Protein AF-H9FIU0-F1 (afdb_monomer_lite)

Structure (mmCIF, N/CA/C/O backbone):
data_AF-H9FIU0-F1
#
_entry.id   AF-H9FIU0-F1
#
loop_
_atom_site.group_PDB
_atom_site.id
_atom_site.type_symbol
_atom_site.label_atom_id
_atom_site.label_alt_id
_atom_site.label_comp_id
_atom_site.label_asym_id
_atom_site.label_entity_id
_atom_site.label_seq_id
_atom_site.pdbx_PDB_ins_code
_atom_site.Cartn_x
_atom_site.Cartn_y
_atom_site.Cartn_z
_atom_site.occupancy
_atom_site.B_iso_or_equiv
_atom_site.auth_seq_id
_atom_site.auth_comp_id
_atom_site.auth_asym_id
_atom_site.auth_atom_id
_atom_site.pdbx_PDB_model_num
ATOM 1 N N . ILE A 1 1 ? -52.867 -1.335 81.430 1.00 37.59 1 ILE A N 1
ATOM 2 C CA . ILE A 1 1 ? -52.998 -2.301 80.313 1.00 37.59 1 ILE A CA 1
ATOM 3 C C . ILE A 1 1 ? -53.060 -1.445 79.048 1.00 37.59 1 ILE A C 1
ATOM 5 O O . ILE A 1 1 ? -54.097 -0.864 78.788 1.00 37.59 1 ILE A O 1
ATOM 9 N N . ALA A 1 2 ? -51.935 -0.940 78.538 1.00 44.94 2 ALA A N 1
ATOM 10 C CA . ALA A 1 2 ? -50.928 -1.627 77.722 1.00 44.94 2 ALA A CA 1
ATOM 11 C C . ALA A 1 2 ? -51.531 -2.202 76.433 1.00 44.94 2 ALA A C 1
ATOM 13 O O . ALA A 1 2 ? -52.147 -3.257 76.496 1.00 44.94 2 ALA A O 1
ATOM 14 N N . GLN A 1 3 ? -51.333 -1.501 75.309 1.00 41.50 3 GLN A N 1
ATOM 15 C CA . GLN A 1 3 ? -50.846 -2.061 74.039 1.00 41.50 3 GLN A CA 1
ATOM 16 C C . GLN A 1 3 ? -50.737 -0.949 72.984 1.00 41.50 3 GLN A C 1
ATOM 18 O O . GLN A 1 3 ? -51.643 -0.692 72.201 1.00 41.50 3 GLN A O 1
ATOM 23 N N . ALA A 1 4 ? -49.582 -0.283 72.994 1.00 44.84 4 ALA A N 1
ATOM 24 C CA . ALA A 1 4 ? -49.015 0.366 71.823 1.00 44.84 4 ALA A CA 1
ATOM 25 C C . ALA A 1 4 ? -47.997 -0.624 71.243 1.00 44.84 4 ALA A C 1
ATOM 27 O O . ALA A 1 4 ? -46.870 -0.687 71.721 1.00 44.84 4 ALA A O 1
ATOM 28 N N . GLN A 1 5 ? -48.416 -1.468 70.302 1.00 48.38 5 GLN A N 1
ATOM 29 C CA . GLN A 1 5 ? -47.523 -2.342 69.537 1.00 48.38 5 GLN A CA 1
ATOM 30 C C . GLN A 1 5 ? -48.159 -2.633 68.181 1.00 48.38 5 GLN A C 1
ATOM 32 O O . GLN A 1 5 ? -48.834 -3.647 68.041 1.00 48.38 5 GLN A O 1
ATOM 37 N N . GLN A 1 6 ? -47.972 -1.746 67.198 1.00 42.44 6 GLN A N 1
ATOM 38 C CA . GLN A 1 6 ? -48.141 -2.102 65.782 1.00 42.44 6 GLN A CA 1
ATOM 39 C C . GLN A 1 6 ? -47.602 -1.035 64.808 1.00 42.44 6 GLN A C 1
ATOM 41 O O . GLN A 1 6 ? -48.306 -0.635 63.897 1.00 42.44 6 GLN A O 1
ATOM 46 N N . GLU A 1 7 ? -46.352 -0.576 64.949 1.00 41.16 7 GLU A N 1
ATOM 47 C CA . GLU A 1 7 ? -45.727 0.256 63.889 1.00 41.16 7 GLU A CA 1
ATOM 48 C C . GLU A 1 7 ? -44.258 -0.072 63.553 1.00 41.16 7 GLU A C 1
ATOM 50 O O . GLU A 1 7 ? -43.682 0.538 62.659 1.00 41.16 7 GLU A O 1
ATOM 55 N N . GLU A 1 8 ? -43.637 -1.094 64.150 1.00 43.22 8 GLU A N 1
ATOM 56 C CA . GLU A 1 8 ? -42.190 -1.335 63.963 1.00 43.22 8 GLU A CA 1
ATOM 57 C C . GLU A 1 8 ? -41.798 -2.310 62.828 1.00 43.22 8 GLU A C 1
ATOM 59 O O . GLU A 1 8 ? -40.639 -2.699 62.711 1.00 43.22 8 GLU A O 1
ATOM 64 N N . GLY A 1 9 ? -42.728 -2.707 61.951 1.00 44.62 9 GLY A N 1
ATOM 65 C CA . GLY A 1 9 ? -42.476 -3.760 60.948 1.00 44.62 9 GLY A CA 1
ATOM 66 C C . GLY A 1 9 ? -42.013 -3.310 59.551 1.00 44.62 9 GLY A C 1
ATOM 67 O O . GLY A 1 9 ? -41.413 -4.106 58.835 1.00 44.62 9 GLY A O 1
ATOM 68 N N . GLY A 1 10 ? -42.284 -2.068 59.128 1.00 50.56 10 GLY A N 1
ATOM 69 C CA . GLY A 1 10 ? -42.166 -1.667 57.707 1.00 50.56 10 GLY A CA 1
ATOM 70 C C . GLY A 1 10 ? -40.845 -1.005 57.286 1.00 50.56 10 GLY A C 1
ATOM 71 O O . GLY A 1 10 ? -40.505 -0.965 56.104 1.00 50.56 10 GLY A O 1
ATOM 72 N N . LEU A 1 11 ? -40.080 -0.480 58.241 1.00 54.09 11 LEU A N 1
ATOM 73 C CA . LEU A 1 11 ? -38.822 0.235 57.993 1.00 54.09 11 LEU A CA 1
ATOM 74 C C . LEU A 1 11 ? -37.620 -0.672 57.637 1.00 54.09 11 LEU A C 1
ATOM 76 O O . LEU A 1 11 ? -36.879 -0.310 56.718 1.00 54.09 11 LEU A O 1
ATOM 80 N N . PRO A 1 12 ? -37.406 -1.843 58.278 1.00 60.19 12 PRO A N 1
ATOM 81 C CA . PRO A 1 12 ? -36.283 -2.718 57.925 1.00 60.19 12 PRO A CA 1
ATOM 82 C C . PRO A 1 12 ? -36.474 -3.428 56.576 1.00 60.19 12 PRO A C 1
ATOM 84 O O . PRO A 1 12 ? -35.487 -3.742 55.911 1.00 60.19 12 PRO A O 1
ATOM 87 N N . ASP A 1 13 ? -37.719 -3.643 56.146 1.00 68.56 13 ASP A N 1
ATOM 88 C CA . ASP A 1 13 ? -38.045 -4.306 54.878 1.00 68.56 13 ASP A CA 1
ATOM 89 C C . ASP A 1 13 ? -37.796 -3.379 53.677 1.00 68.56 13 ASP A C 1
ATOM 91 O O . ASP A 1 13 ? -37.109 -3.738 52.722 1.00 68.56 13 ASP A O 1
ATOM 95 N N . ARG A 1 14 ? -38.206 -2.107 53.794 1.00 78.88 14 ARG A N 1
ATOM 96 C CA . ARG A 1 14 ? -37.901 -1.074 52.794 1.00 78.88 14 ARG A CA 1
ATOM 97 C C . ARG A 1 14 ? -36.396 -0.820 52.656 1.00 78.88 14 ARG A C 1
ATOM 99 O O . ARG A 1 14 ? -35.906 -0.668 51.543 1.00 78.88 14 ARG A O 1
ATOM 106 N N . GLY A 1 15 ? -35.652 -0.797 53.765 1.00 82.62 15 GLY A N 1
ATOM 107 C CA . GLY A 1 15 ? -34.192 -0.651 53.734 1.00 82.62 15 GLY A CA 1
ATOM 108 C C . GLY A 1 15 ? -33.479 -1.826 53.050 1.00 82.62 15 GLY A C 1
ATOM 109 O O . GLY A 1 15 ? -32.524 -1.615 52.305 1.00 82.62 15 GLY A O 1
ATOM 110 N N . ARG A 1 16 ? -33.968 -3.059 53.250 1.00 87.19 16 ARG A N 1
ATOM 111 C CA . ARG A 1 16 ? -33.458 -4.262 52.566 1.00 87.19 16 ARG A CA 1
ATOM 112 C C . ARG A 1 16 ? -33.757 -4.255 51.068 1.00 87.19 16 ARG A C 1
ATOM 114 O O . ARG A 1 16 ? -32.893 -4.647 50.288 1.00 87.19 16 ARG A O 1
ATOM 121 N N . GLU A 1 17 ? -34.939 -3.796 50.673 1.00 91.06 17 GLU A N 1
ATOM 122 C CA . GLU A 1 17 ? -35.328 -3.662 49.266 1.00 91.06 17 GLU A CA 1
ATOM 123 C C . GLU A 1 17 ? -34.427 -2.653 48.530 1.00 91.06 17 GLU A C 1
ATOM 125 O O . GLU A 1 17 ? -33.926 -2.933 47.441 1.00 91.06 17 GLU A O 1
ATOM 130 N N . GLU A 1 18 ? -34.155 -1.496 49.143 1.00 93.25 18 GLU A N 1
ATOM 131 C CA 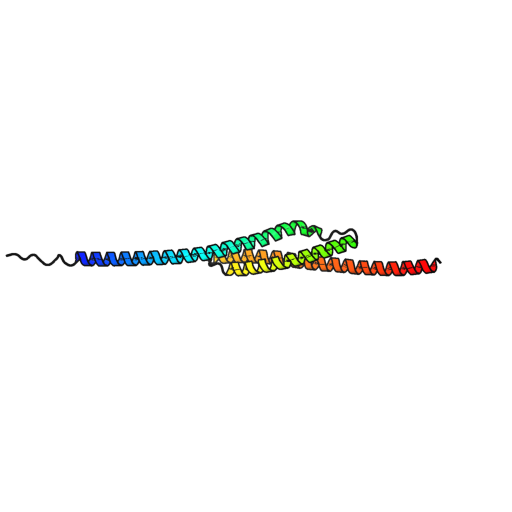. GLU A 1 18 ? -33.261 -0.479 48.573 1.00 93.25 18 GLU A CA 1
ATOM 132 C C . GLU A 1 18 ? -31.799 -0.952 48.507 1.00 93.25 18 GLU A C 1
ATOM 134 O O . GLU A 1 18 ? -31.130 -0.722 47.499 1.00 93.25 18 GLU A O 1
ATOM 139 N N . LEU A 1 19 ? -31.308 -1.684 49.517 1.00 94.31 19 LEU A N 1
ATOM 140 C CA . LEU A 1 19 ? -29.984 -2.320 49.464 1.00 94.31 19 LEU A CA 1
ATOM 141 C C . LEU A 1 19 ? -29.886 -3.338 48.322 1.00 94.31 19 LEU A C 1
ATOM 143 O O . LEU A 1 19 ? -28.938 -3.283 47.544 1.00 94.31 19 LEU A O 1
ATOM 147 N N . ARG A 1 20 ? -30.896 -4.200 48.153 1.00 93.94 20 ARG A N 1
ATOM 148 C CA . ARG A 1 20 ? -30.943 -5.175 47.052 1.00 93.94 20 ARG A CA 1
ATOM 149 C C . ARG A 1 20 ? -30.957 -4.489 45.681 1.00 93.94 20 ARG A C 1
ATOM 151 O O . ARG A 1 20 ? -30.318 -4.964 44.742 1.00 93.94 20 ARG A O 1
ATOM 158 N N . LYS A 1 21 ? -31.660 -3.357 45.548 1.00 95.69 21 LYS A N 1
ATOM 159 C CA . LYS A 1 21 ? -31.621 -2.537 44.325 1.00 95.69 21 LYS A CA 1
ATOM 160 C C . LYS A 1 21 ? -30.227 -1.967 44.080 1.00 95.69 21 LYS A C 1
ATOM 162 O O . LYS A 1 21 ? -29.751 -2.032 42.948 1.00 95.69 21 LYS A O 1
ATOM 167 N N . LEU A 1 22 ? -29.568 -1.430 45.106 1.00 96.25 22 LEU A N 1
ATOM 168 C CA . LEU A 1 22 ? -28.210 -0.892 44.990 1.00 96.25 22 LEU A CA 1
ATOM 169 C C . LEU A 1 22 ? -27.199 -1.974 44.593 1.00 96.25 22 LEU A C 1
ATOM 171 O O . LEU A 1 22 ? -26.426 -1.743 43.669 1.00 96.25 22 LEU A O 1
ATOM 175 N N . GLU A 1 23 ? -27.258 -3.158 45.205 1.00 95.38 23 GLU A N 1
ATOM 176 C CA . GLU A 1 23 ? -26.438 -4.324 44.838 1.00 95.38 23 GLU A CA 1
ATOM 177 C C . GLU A 1 23 ? -26.655 -4.714 43.370 1.00 95.38 23 GLU A C 1
ATOM 179 O O . GLU A 1 23 ? -25.706 -4.775 42.593 1.00 95.38 23 GLU A O 1
ATOM 184 N N . SER A 1 24 ? -27.913 -4.853 42.936 1.00 94.94 24 SER A N 1
ATOM 185 C CA . SER A 1 24 ? -28.224 -5.149 41.531 1.00 94.94 24 SER A CA 1
ATOM 186 C C . SER A 1 24 ? -27.738 -4.058 40.571 1.00 94.94 24 SER A C 1
ATOM 188 O O . SER A 1 24 ? -27.395 -4.352 39.422 1.00 94.94 24 SER A O 1
ATOM 190 N N . THR A 1 25 ? -27.750 -2.796 41.005 1.00 97.00 25 THR A N 1
ATOM 191 C CA . THR A 1 25 ? -27.277 -1.665 40.198 1.00 97.00 25 THR A CA 1
ATOM 192 C C . THR A 1 25 ? -25.754 -1.687 40.093 1.00 97.00 25 THR A C 1
ATOM 194 O O . THR A 1 25 ? -25.221 -1.475 39.004 1.00 97.00 25 THR A O 1
ATOM 197 N N . LEU A 1 26 ? -25.058 -2.003 41.189 1.00 97.12 26 LEU A N 1
ATOM 198 C CA . LEU A 1 26 ? -23.606 -2.156 41.234 1.00 97.12 26 LEU A CA 1
ATOM 199 C C . LEU A 1 26 ? -23.142 -3.319 40.349 1.00 97.12 26 LEU A C 1
ATOM 201 O O . LEU A 1 26 ? -22.290 -3.113 39.487 1.00 97.12 26 LEU A O 1
ATOM 205 N N . ASP A 1 27 ? -23.780 -4.487 40.454 1.00 96.50 27 ASP A N 1
ATOM 206 C CA . ASP A 1 27 ? -23.504 -5.645 39.593 1.00 96.50 27 ASP A CA 1
ATOM 207 C C . ASP A 1 27 ? -23.754 -5.334 38.110 1.00 96.50 27 ASP A C 1
ATOM 209 O O . ASP A 1 27 ? -23.079 -5.844 37.208 1.00 96.50 27 ASP A O 1
ATOM 213 N N . GLY A 1 28 ? -24.788 -4.535 37.823 1.00 97.06 28 GLY A N 1
ATOM 214 C CA . GLY A 1 28 ? -25.102 -4.071 36.475 1.00 97.06 28 GLY A CA 1
ATOM 215 C C . GLY A 1 28 ? -24.028 -3.124 35.937 1.00 97.06 28 GLY A C 1
ATOM 216 O O . GLY A 1 28 ? -23.595 -3.264 34.786 1.00 97.06 28 GLY A O 1
ATOM 217 N N . LEU A 1 29 ? -23.567 -2.200 36.783 1.00 96.88 29 LEU A N 1
ATOM 218 C CA . LEU A 1 29 ? -22.495 -1.264 36.473 1.00 96.88 29 LEU A CA 1
ATOM 219 C C . LEU A 1 29 ? -21.184 -2.005 36.206 1.00 96.88 29 LEU A C 1
ATOM 221 O O . LEU A 1 29 ? -20.568 -1.764 35.169 1.00 96.88 29 LEU A O 1
ATOM 225 N N . GLU A 1 30 ? -20.800 -2.953 37.058 1.00 96.62 30 GLU A N 1
ATOM 226 C CA . GLU A 1 30 ? -19.584 -3.753 36.897 1.00 96.62 30 GLU A CA 1
ATOM 227 C C . GLU A 1 30 ? -19.601 -4.550 35.584 1.00 96.62 30 GLU A C 1
ATOM 229 O O . GLU A 1 30 ? -18.707 -4.403 34.747 1.00 96.62 30 GLU A O 1
ATOM 234 N N . ARG A 1 31 ? -20.701 -5.257 35.292 1.00 96.56 31 ARG A N 1
ATOM 235 C CA . ARG A 1 31 ? -20.874 -5.974 34.015 1.00 96.56 31 ARG A CA 1
ATOM 236 C C . ARG A 1 31 ? -20.863 -5.053 32.794 1.00 96.56 31 ARG A C 1
ATOM 238 O O . ARG A 1 31 ? -20.508 -5.487 31.693 1.00 96.56 31 ARG A O 1
ATOM 245 N N . SER A 1 32 ? -21.338 -3.813 32.925 1.00 96.50 32 SER A N 1
ATOM 246 C CA . SER A 1 32 ? -21.304 -2.823 31.838 1.00 96.50 32 SER A CA 1
ATOM 247 C C . SER A 1 32 ? -19.890 -2.284 31.610 1.00 96.50 32 SER A C 1
ATOM 249 O O . SER A 1 32 ? -19.445 -2.222 30.461 1.00 96.50 32 SER A O 1
ATOM 251 N N . ARG A 1 33 ? -19.160 -2.005 32.697 1.00 96.75 33 ARG A N 1
ATOM 252 C CA . ARG A 1 33 ? -17.760 -1.581 32.690 1.00 96.75 33 ARG A CA 1
ATOM 253 C C . ARG A 1 33 ? -16.882 -2.629 32.021 1.00 96.75 33 ARG A C 1
ATOM 255 O O . ARG A 1 33 ? -16.156 -2.283 31.096 1.00 96.75 33 ARG A O 1
ATOM 262 N N . GLU A 1 34 ? -17.005 -3.898 32.404 1.00 96.81 34 GLU A N 1
ATOM 263 C CA . GLU A 1 34 ? -16.250 -4.990 31.779 1.00 96.81 34 GLU A CA 1
ATOM 264 C C . GLU A 1 34 ? -16.508 -5.091 30.269 1.00 96.81 34 GLU A C 1
ATOM 266 O O . GLU A 1 34 ? -15.585 -5.264 29.473 1.00 96.81 34 GLU A O 1
ATOM 271 N N . ARG A 1 35 ? -17.771 -4.971 29.839 1.00 95.81 35 ARG A N 1
ATOM 272 C CA . ARG A 1 35 ? -18.123 -4.994 28.409 1.00 95.81 35 ARG A CA 1
ATOM 273 C C . ARG A 1 35 ? -17.527 -3.809 27.661 1.00 95.81 35 ARG A C 1
ATOM 275 O O . ARG A 1 35 ? -17.033 -3.980 26.546 1.00 95.81 35 ARG A O 1
ATOM 282 N N . GLN A 1 36 ? -17.574 -2.621 28.256 1.00 95.38 36 GLN A N 1
ATOM 283 C CA . GLN A 1 36 ? -16.969 -1.429 27.678 1.00 95.38 36 GLN A CA 1
ATOM 284 C C . GLN A 1 36 ? -15.448 -1.571 27.579 1.00 95.38 36 GLN A C 1
ATOM 286 O O . GLN A 1 36 ? -14.886 -1.256 26.533 1.00 95.38 36 GLN A O 1
ATOM 291 N N . GLU A 1 37 ? -14.797 -2.094 28.615 1.00 95.94 37 GLU A N 1
ATOM 292 C CA . GLU A 1 37 ? -13.357 -2.342 28.625 1.00 95.94 37 GLU A CA 1
ATOM 293 C C . GLU A 1 37 ? -12.949 -3.322 27.520 1.00 95.94 37 GLU A C 1
ATOM 295 O O . GLU A 1 37 ? -12.079 -3.003 26.711 1.00 95.94 37 GLU A O 1
ATOM 300 N N . ARG A 1 38 ? -13.644 -4.462 27.392 1.00 95.56 38 ARG A N 1
ATOM 301 C CA . ARG A 1 38 ? -13.408 -5.420 26.295 1.00 95.56 38 ARG A CA 1
ATOM 302 C C . ARG A 1 38 ? -13.577 -4.763 24.925 1.00 95.56 38 ARG A C 1
ATOM 304 O O . ARG A 1 38 ? -12.762 -4.991 24.032 1.00 95.56 38 ARG A O 1
ATOM 311 N N . ARG A 1 39 ? -14.607 -3.924 24.750 1.00 93.56 39 ARG A N 1
ATOM 312 C CA . ARG A 1 39 ? -14.832 -3.191 23.493 1.00 93.56 39 ARG A CA 1
ATOM 313 C C . ARG A 1 39 ? -13.662 -2.262 23.180 1.00 93.56 39 ARG A C 1
ATOM 315 O O . ARG A 1 39 ? -13.176 -2.276 22.056 1.00 93.56 39 ARG A O 1
ATOM 322 N N . ILE A 1 40 ? -13.201 -1.492 24.166 1.00 94.56 40 ILE A N 1
ATOM 323 C CA . ILE A 1 40 ? -12.066 -0.574 24.016 1.00 94.56 40 ILE A CA 1
ATOM 324 C C . ILE A 1 40 ? -10.794 -1.345 23.660 1.00 94.56 40 ILE A C 1
ATOM 326 O O . ILE A 1 40 ? -10.106 -0.950 22.725 1.00 94.56 40 ILE A O 1
ATOM 330 N N . GLN A 1 41 ? -10.511 -2.468 24.328 1.00 96.00 41 GLN A N 1
ATOM 331 C CA . GLN A 1 41 ? -9.335 -3.291 24.025 1.00 96.00 41 GLN A CA 1
ATOM 332 C C . GLN A 1 41 ? -9.345 -3.816 22.582 1.00 96.00 41 GLN A C 1
ATOM 334 O O . GLN A 1 41 ? -8.315 -3.799 21.911 1.00 96.00 41 GLN A O 1
ATOM 339 N N . VAL A 1 42 ? -10.501 -4.257 22.074 1.00 94.31 42 VAL A N 1
ATOM 340 C CA . VAL A 1 42 ? -10.627 -4.700 20.675 1.00 94.31 42 VAL A CA 1
ATOM 341 C C . VAL A 1 42 ? -10.399 -3.540 19.708 1.00 94.31 42 VAL A C 1
ATOM 343 O O . VAL A 1 42 ? -9.668 -3.700 18.730 1.00 94.31 42 VAL A O 1
ATOM 346 N N . THR A 1 43 ? -10.990 -2.373 19.976 1.00 93.50 43 THR A N 1
ATOM 347 C CA . THR A 1 43 ? -10.778 -1.173 19.155 1.00 93.50 43 THR A CA 1
ATOM 348 C C . THR A 1 43 ? -9.310 -0.766 19.134 1.00 93.50 43 THR A C 1
ATOM 350 O O . THR A 1 43 ? -8.779 -0.504 18.060 1.00 93.50 43 THR A O 1
ATOM 353 N N . LEU A 1 44 ? -8.652 -0.762 20.297 1.00 94.62 44 LEU A N 1
ATOM 354 C CA . LEU A 1 44 ? -7.252 -0.375 20.439 1.00 94.62 44 LEU A CA 1
ATOM 355 C C . LEU A 1 44 ? -6.336 -1.288 19.620 1.00 94.62 44 LEU A 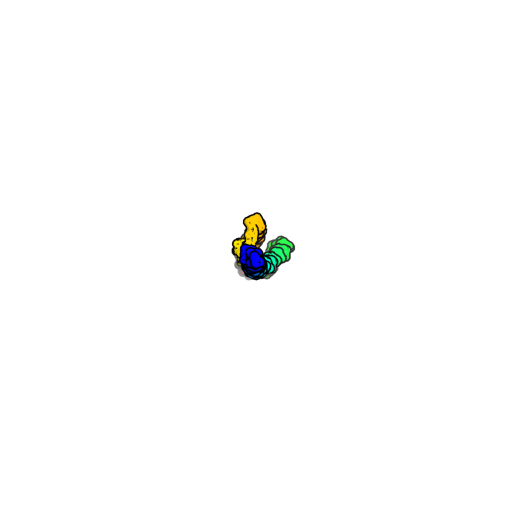C 1
ATOM 357 O O . LEU A 1 44 ? -5.561 -0.792 18.816 1.00 94.62 44 LEU A O 1
ATOM 361 N N . ARG A 1 45 ? -6.503 -2.613 19.718 1.00 94.94 45 ARG A N 1
ATOM 362 C CA . ARG A 1 45 ? -5.697 -3.568 18.934 1.00 94.94 45 ARG A CA 1
ATOM 363 C C . ARG A 1 45 ? -5.868 -3.391 17.426 1.00 94.94 45 ARG A C 1
ATOM 365 O O . ARG A 1 45 ? -4.906 -3.515 16.672 1.00 94.94 45 ARG A O 1
ATOM 372 N N . LYS A 1 46 ? -7.098 -3.129 16.968 1.00 94.81 46 LYS A N 1
ATOM 373 C CA . LYS A 1 46 ? -7.353 -2.844 15.548 1.00 94.81 46 LYS A CA 1
ATOM 374 C C . LYS A 1 46 ? -6.701 -1.529 15.116 1.00 94.81 46 LYS A C 1
ATOM 376 O O . LYS A 1 46 ? -6.153 -1.464 14.023 1.00 94.81 46 LYS A O 1
ATOM 381 N N . TRP A 1 47 ? -6.747 -0.512 15.974 1.00 95.00 47 TRP A N 1
ATOM 382 C CA . TRP A 1 47 ? -6.120 0.783 15.728 1.00 95.00 47 TRP A CA 1
ATOM 383 C C . TRP A 1 47 ? -4.591 0.690 15.668 1.00 95.00 47 TRP A C 1
ATOM 385 O O . TRP A 1 47 ? -3.992 1.208 14.736 1.00 95.00 47 TRP A O 1
ATOM 395 N N . GLU A 1 48 ? -3.962 -0.017 16.607 1.00 94.50 48 GLU A N 1
ATOM 396 C CA . GLU A 1 48 ? -2.511 -0.249 16.618 1.00 94.50 48 GLU A CA 1
ATOM 397 C C . GLU A 1 48 ? -2.047 -0.936 15.331 1.00 94.50 48 GLU A C 1
ATOM 399 O O . GLU A 1 48 ? -1.107 -0.472 14.690 1.00 94.50 48 GLU A O 1
ATOM 404 N N . ARG A 1 49 ? -2.756 -1.992 14.903 1.00 94.12 49 ARG A N 1
ATOM 405 C CA . ARG A 1 49 ? -2.475 -2.663 13.625 1.00 94.12 49 ARG A CA 1
ATOM 406 C C . ARG A 1 49 ? -2.585 -1.697 12.447 1.00 94.12 49 ARG A C 1
ATOM 408 O O . ARG A 1 49 ? -1.680 -1.657 11.617 1.00 94.12 49 ARG A O 1
ATOM 415 N N . PHE A 1 50 ? -3.670 -0.928 12.389 1.00 95.31 50 PHE A N 1
ATOM 416 C CA . PHE A 1 50 ? -3.884 0.047 11.326 1.00 95.31 50 PHE A CA 1
ATOM 417 C C . PHE A 1 50 ? -2.758 1.087 11.278 1.00 95.31 50 PHE A C 1
ATOM 419 O O . PHE A 1 50 ? -2.235 1.368 10.204 1.00 95.31 50 PHE A O 1
ATOM 426 N N . GLU A 1 51 ? -2.340 1.628 12.425 1.00 94.50 51 GLU A N 1
ATOM 427 C CA . GLU A 1 51 ? -1.248 2.604 12.488 1.00 94.50 51 GLU A CA 1
ATOM 428 C C . GLU A 1 51 ? 0.089 2.006 12.036 1.00 94.50 51 GLU A C 1
ATOM 430 O O . GLU A 1 51 ? 0.776 2.629 11.229 1.00 94.50 51 GLU A O 1
ATOM 435 N N . THR A 1 52 ? 0.431 0.784 12.461 1.00 95.50 52 THR A N 1
ATOM 436 C CA . THR A 1 52 ? 1.655 0.095 12.006 1.00 95.50 52 THR A CA 1
ATOM 437 C C . THR A 1 52 ? 1.650 -0.149 10.492 1.00 95.50 52 THR A C 1
ATOM 439 O O . THR A 1 52 ? 2.650 0.092 9.804 1.00 95.50 52 THR A O 1
ATOM 442 N N . ASN A 1 53 ? 0.517 -0.596 9.946 1.00 94.38 53 ASN A N 1
ATOM 443 C CA . ASN A 1 53 ? 0.366 -0.804 8.507 1.00 94.38 53 ASN A CA 1
ATOM 444 C C . ASN A 1 53 ? 0.452 0.534 7.752 1.00 94.38 53 ASN A C 1
ATOM 446 O O . ASN A 1 53 ? 1.154 0.638 6.744 1.00 94.38 53 ASN A O 1
ATOM 450 N N . LYS A 1 54 ? -0.205 1.585 8.264 1.00 95.94 54 LYS A N 1
ATOM 451 C CA . LYS A 1 54 ? -0.188 2.928 7.669 1.00 95.94 54 LYS A CA 1
ATOM 452 C C . LYS A 1 54 ? 1.225 3.486 7.640 1.00 95.94 54 LYS A C 1
ATOM 454 O O . LYS A 1 54 ? 1.652 3.992 6.606 1.00 95.94 54 LYS A O 1
ATOM 459 N N . GLU A 1 55 ? 1.949 3.390 8.750 1.00 95.38 55 GLU A N 1
ATOM 460 C CA . GLU A 1 55 ? 3.339 3.832 8.845 1.00 95.38 55 GLU A CA 1
ATOM 461 C C . GLU A 1 55 ? 4.209 3.140 7.795 1.00 95.38 55 GLU A C 1
ATOM 463 O O . GLU A 1 55 ? 4.985 3.801 7.109 1.00 95.38 55 GLU A O 1
ATOM 468 N N . THR A 1 56 ? 4.039 1.830 7.611 1.00 94.94 56 THR A N 1
ATOM 469 C CA . THR A 1 56 ? 4.791 1.061 6.613 1.00 94.94 56 THR A CA 1
ATOM 470 C C . THR A 1 56 ? 4.577 1.596 5.197 1.00 94.94 56 THR A C 1
ATOM 472 O O . THR A 1 56 ? 5.556 1.861 4.495 1.00 94.94 56 THR A O 1
ATOM 475 N N . VAL A 1 57 ? 3.321 1.817 4.798 1.00 95.44 57 VAL A N 1
ATOM 476 C CA . VAL A 1 57 ? 2.982 2.328 3.460 1.00 95.44 57 VAL A CA 1
ATOM 477 C C . VAL A 1 57 ? 3.455 3.773 3.277 1.00 95.44 57 VAL A C 1
ATOM 479 O O . VAL A 1 57 ? 4.104 4.092 2.282 1.00 95.44 57 VAL A O 1
ATOM 482 N N . VAL A 1 58 ? 3.188 4.653 4.245 1.00 94.62 58 VAL A N 1
ATOM 483 C CA . VAL A 1 58 ? 3.562 6.076 4.165 1.00 94.62 58 VAL A CA 1
ATOM 484 C C . VAL A 1 58 ? 5.080 6.250 4.141 1.00 94.62 58 VAL A C 1
ATOM 486 O O . VAL A 1 58 ? 5.601 7.027 3.339 1.00 94.62 58 VAL A O 1
ATOM 489 N N . ARG A 1 59 ? 5.812 5.499 4.970 1.00 93.38 59 ARG A N 1
ATOM 490 C CA . ARG A 1 59 ? 7.279 5.502 4.963 1.00 93.38 59 ARG A CA 1
ATOM 491 C C . ARG A 1 59 ? 7.823 5.073 3.603 1.00 93.38 59 ARG A C 1
ATOM 493 O O . ARG A 1 59 ? 8.756 5.701 3.109 1.00 93.38 59 ARG A O 1
ATOM 500 N N . TYR A 1 60 ? 7.241 4.039 2.996 1.00 92.44 60 TYR A N 1
ATOM 501 C CA . TYR A 1 60 ? 7.636 3.590 1.663 1.00 92.44 60 TYR A CA 1
ATOM 502 C C . TYR A 1 60 ? 7.384 4.663 0.596 1.00 92.44 60 TYR A C 1
ATOM 504 O O . TYR A 1 60 ? 8.287 4.963 -0.185 1.00 92.44 60 TYR A O 1
ATOM 512 N N . LEU A 1 61 ? 6.203 5.290 0.594 1.00 90.75 61 LEU A N 1
ATOM 513 C CA . LEU 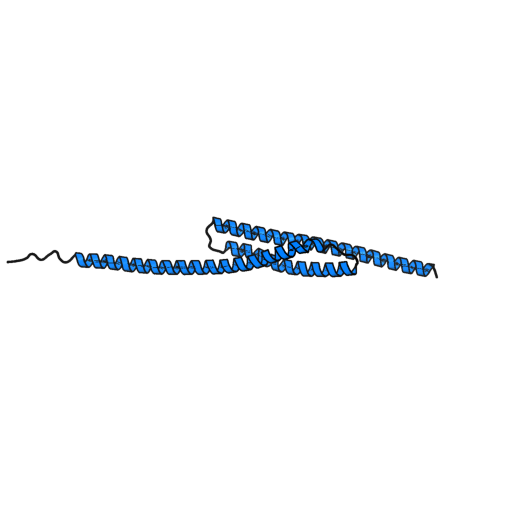A 1 61 ? 5.872 6.382 -0.328 1.00 90.75 61 LEU A CA 1
ATOM 514 C C . LEU A 1 61 ? 6.861 7.548 -0.213 1.00 90.75 61 LEU A C 1
ATOM 516 O O . LEU A 1 61 ? 7.329 8.059 -1.227 1.00 90.75 61 LEU A O 1
ATOM 520 N N . PHE A 1 62 ? 7.237 7.935 1.008 1.00 87.56 62 PHE A N 1
ATOM 521 C CA . PHE A 1 62 ? 8.182 9.030 1.235 1.00 87.56 62 PHE A CA 1
ATOM 522 C C . PHE A 1 62 ? 9.609 8.690 0.772 1.00 87.56 62 PHE A C 1
ATOM 524 O O . PHE A 1 62 ? 10.272 9.492 0.112 1.00 87.56 62 PHE A O 1
ATOM 531 N N . GLN A 1 63 ? 10.081 7.476 1.073 1.00 86.19 63 GLN A N 1
ATOM 532 C CA . GLN A 1 63 ? 11.392 6.994 0.621 1.00 86.19 63 GLN A CA 1
ATOM 533 C C . GLN A 1 63 ? 11.459 6.881 -0.905 1.00 86.19 63 GLN A C 1
ATOM 535 O O . GLN A 1 63 ? 12.477 7.208 -1.515 1.00 86.19 63 GLN A O 1
ATOM 540 N N . THR A 1 64 ? 10.358 6.467 -1.524 1.00 81.94 64 THR A N 1
ATOM 541 C CA . THR A 1 64 ? 10.282 6.281 -2.970 1.00 81.94 64 THR A CA 1
ATOM 542 C C . THR A 1 64 ? 10.144 7.596 -3.719 1.00 81.94 64 THR A C 1
ATOM 544 O O . THR A 1 64 ? 10.844 7.800 -4.707 1.00 81.94 64 THR A O 1
ATOM 547 N N . GLY A 1 65 ? 9.273 8.501 -3.261 1.00 71.31 65 GLY A N 1
ATOM 548 C CA . GLY A 1 65 ? 9.009 9.767 -3.947 1.00 71.31 65 GLY A CA 1
ATOM 549 C C . GLY A 1 65 ? 10.268 10.616 -4.139 1.00 71.31 65 GLY A C 1
ATOM 550 O O . GLY A 1 65 ? 10.389 11.312 -5.136 1.00 71.31 65 GLY A O 1
ATOM 551 N N . SER A 1 66 ? 11.247 10.490 -3.239 1.00 64.12 66 SER A N 1
ATOM 552 C CA . SER A 1 66 ? 12.559 11.146 -3.363 1.00 64.12 66 SER A CA 1
ATOM 553 C C . SER A 1 66 ? 13.541 10.450 -4.318 1.00 64.12 66 SER A C 1
ATOM 555 O O . SER A 1 66 ? 14.541 11.041 -4.719 1.00 64.12 66 SER A O 1
ATOM 557 N N . SER A 1 67 ? 13.297 9.189 -4.678 1.00 59.47 67 SER A N 1
ATOM 558 C CA . SER A 1 67 ? 14.184 8.389 -5.533 1.00 59.47 67 SER A CA 1
ATOM 559 C C . SER A 1 67 ? 13.664 8.228 -6.962 1.00 59.47 67 SER A C 1
ATOM 561 O O . SER A 1 67 ? 14.468 7.994 -7.857 1.00 59.47 67 SER A O 1
ATOM 563 N N . HIS A 1 68 ? 12.357 8.396 -7.183 1.00 55.62 68 HIS A N 1
ATOM 564 C CA . HIS A 1 68 ? 11.698 8.081 -8.450 1.00 55.62 68 HIS A CA 1
ATOM 565 C C . HIS A 1 68 ? 12.057 9.012 -9.620 1.00 55.62 68 HIS A C 1
ATOM 567 O O . HIS A 1 68 ? 12.082 8.564 -10.758 1.00 55.62 68 HIS A O 1
ATOM 573 N N . GLU A 1 69 ? 12.485 10.253 -9.364 1.00 57.03 69 GLU A N 1
ATOM 574 C CA . GLU A 1 69 ? 12.981 11.149 -10.427 1.00 57.03 69 GLU A CA 1
ATOM 575 C C . GLU A 1 69 ? 14.269 10.648 -11.118 1.00 57.03 69 GLU A C 1
ATOM 577 O O . GLU A 1 69 ? 14.655 11.180 -12.158 1.00 57.03 69 GLU A O 1
ATOM 582 N N . ARG A 1 70 ? 14.954 9.632 -10.570 1.00 61.16 70 ARG A N 1
ATOM 583 C CA . ARG A 1 70 ? 16.251 9.155 -11.082 1.00 61.16 70 ARG A CA 1
ATOM 584 C C . ARG A 1 70 ? 16.172 8.035 -12.126 1.00 61.16 70 ARG A C 1
ATOM 586 O O . ARG A 1 70 ? 17.153 7.837 -12.835 1.00 61.16 70 ARG A O 1
ATOM 593 N N . PHE A 1 71 ? 15.042 7.341 -12.275 1.00 62.06 71 PHE A N 1
ATOM 594 C CA . PHE A 1 71 ? 14.984 6.092 -13.061 1.00 62.06 71 PHE A CA 1
ATOM 595 C C . PHE A 1 71 ? 15.086 6.267 -14.588 1.00 62.06 71 PHE A C 1
ATOM 597 O O . PHE A 1 71 ? 15.269 5.290 -15.310 1.00 62.06 71 PHE A O 1
ATOM 604 N N . LEU A 1 72 ? 15.019 7.500 -15.101 1.00 64.81 72 LEU A N 1
ATOM 605 C CA . LEU A 1 72 ? 15.133 7.787 -16.538 1.00 64.81 72 LEU A CA 1
ATOM 606 C C . LEU A 1 72 ? 16.515 8.314 -16.966 1.00 64.81 72 LEU A C 1
ATOM 608 O O . LEU A 1 72 ? 16.664 8.786 -18.094 1.00 64.81 72 LEU A O 1
ATOM 612 N N . SER A 1 73 ? 17.541 8.235 -16.111 1.00 72.06 73 SER A N 1
ATOM 613 C CA . SER A 1 73 ? 18.907 8.623 -16.487 1.00 72.06 73 SER A CA 1
ATOM 614 C C . SER A 1 73 ? 19.776 7.407 -16.818 1.00 72.06 73 SER A C 1
ATOM 616 O O . SER A 1 73 ? 20.161 6.660 -15.925 1.00 72.06 73 SER A O 1
ATOM 618 N N . PHE A 1 74 ? 20.134 7.226 -18.091 1.00 79.06 74 PHE A N 1
ATOM 619 C CA . PHE A 1 74 ? 21.084 6.200 -18.536 1.00 79.06 74 PHE A CA 1
ATOM 620 C C . PHE A 1 74 ? 22.021 6.750 -19.619 1.00 79.06 74 PHE A C 1
ATOM 622 O O . PHE A 1 74 ? 21.615 7.546 -20.465 1.00 79.06 74 PHE A O 1
ATOM 629 N N . SER A 1 75 ? 23.279 6.300 -19.601 1.00 79.75 75 SER A N 1
ATOM 630 C CA . SER A 1 75 ? 24.337 6.782 -20.514 1.00 79.75 75 SER A CA 1
ATOM 631 C C . SER A 1 75 ? 24.832 5.714 -21.497 1.00 79.75 75 SER A C 1
ATOM 633 O O . SER A 1 75 ? 25.686 5.990 -22.337 1.00 79.75 75 SER A O 1
ATOM 635 N N . SER A 1 76 ? 24.332 4.480 -21.385 1.00 82.06 76 SER A N 1
ATOM 636 C CA . SER A 1 76 ? 24.697 3.344 -22.239 1.00 82.06 76 SER A CA 1
ATOM 637 C C . SER A 1 76 ? 23.592 2.282 -22.249 1.00 82.06 76 SER A C 1
ATOM 639 O O . SER A 1 76 ? 22.711 2.294 -21.390 1.00 82.06 76 SER A O 1
ATOM 641 N N . LEU A 1 77 ? 23.652 1.332 -23.190 1.00 84.56 77 LEU A N 1
ATOM 642 C CA . LEU A 1 77 ? 22.730 0.185 -23.246 1.00 84.56 77 LEU A CA 1
ATOM 643 C C . LEU A 1 77 ? 22.826 -0.710 -21.999 1.00 84.56 77 LEU A C 1
ATOM 645 O O . LEU A 1 77 ? 21.820 -1.235 -21.519 1.00 84.56 77 LEU A O 1
ATOM 649 N N . GLU A 1 78 ? 24.039 -0.881 -21.477 1.00 86.81 78 GLU A N 1
ATOM 650 C CA . GLU A 1 78 ? 24.287 -1.636 -20.249 1.00 86.81 78 GLU A CA 1
ATOM 651 C C . GLU A 1 78 ? 23.658 -0.928 -19.043 1.00 86.81 78 GLU A C 1
ATOM 653 O O . GLU A 1 78 ? 22.933 -1.552 -18.270 1.00 86.81 78 GLU A O 1
ATOM 658 N N . SER A 1 79 ? 23.846 0.394 -18.943 1.00 87.75 79 SER A N 1
ATOM 659 C CA . SER A 1 79 ? 23.208 1.226 -17.921 1.00 87.75 79 SER A CA 1
ATOM 660 C C . SER A 1 79 ? 21.683 1.185 -18.038 1.00 87.75 79 SER A C 1
ATOM 662 O O . SER A 1 79 ? 21.028 0.968 -17.028 1.00 87.75 79 SER A O 1
ATOM 664 N N . LEU A 1 80 ? 21.118 1.287 -19.247 1.00 89.19 80 LEU A N 1
ATOM 665 C CA . LEU A 1 80 ? 19.676 1.150 -19.483 1.00 89.19 80 LEU A CA 1
ATOM 666 C C . LEU A 1 80 ? 19.153 -0.225 -19.051 1.00 89.19 80 LEU A C 1
ATOM 668 O O . LEU A 1 80 ? 18.088 -0.318 -18.451 1.00 89.19 80 LEU A O 1
ATOM 672 N N . SER A 1 81 ? 19.883 -1.297 -19.364 1.00 89.38 81 SER A N 1
ATOM 673 C CA . SER A 1 81 ? 19.474 -2.658 -19.007 1.00 89.38 81 SER A CA 1
ATOM 674 C C . SER A 1 81 ? 19.512 -2.891 -17.498 1.00 89.38 81 SER A C 1
ATOM 676 O O . SER A 1 81 ? 18.594 -3.511 -16.968 1.00 89.38 81 SER A O 1
ATOM 678 N N . SER A 1 82 ? 20.539 -2.380 -16.813 1.00 89.81 82 SER A N 1
ATOM 679 C CA . SER A 1 82 ? 20.636 -2.428 -15.350 1.00 89.81 82 SER A CA 1
ATOM 680 C C . SER A 1 82 ? 19.520 -1.621 -14.688 1.00 89.81 82 SER A C 1
ATOM 682 O O . SER A 1 82 ? 18.852 -2.119 -13.783 1.00 89.81 82 SER A O 1
ATOM 684 N N . GLU A 1 83 ? 19.272 -0.403 -15.173 1.00 88.62 83 GLU A N 1
ATOM 685 C CA . GLU A 1 83 ? 18.224 0.466 -14.641 1.00 88.62 83 GLU A CA 1
ATOM 686 C C . GLU A 1 83 ? 16.836 -0.149 -14.869 1.00 88.62 83 GLU A C 1
ATOM 688 O O . GLU A 1 83 ? 16.009 -0.156 -13.966 1.00 88.62 83 GLU A O 1
ATOM 693 N N . LEU A 1 84 ? 16.588 -0.753 -16.039 1.00 90.81 84 LEU A N 1
ATOM 694 C CA . LEU A 1 84 ? 15.326 -1.435 -16.345 1.00 90.81 84 LEU A CA 1
ATOM 695 C C . LEU A 1 84 ? 15.056 -2.591 -15.376 1.00 90.81 84 LEU A C 1
ATOM 697 O O . LEU A 1 84 ? 13.930 -2.749 -14.905 1.00 90.81 84 LEU A O 1
ATOM 701 N N . GLU A 1 85 ? 16.072 -3.402 -15.079 1.00 91.50 85 GLU A N 1
ATOM 702 C CA . GLU A 1 85 ? 15.930 -4.515 -14.138 1.00 91.50 85 GLU A CA 1
ATOM 703 C C . GLU A 1 85 ? 15.652 -4.007 -12.716 1.00 91.50 85 GLU A C 1
ATOM 705 O O . GLU A 1 85 ? 14.762 -4.518 -12.034 1.00 91.50 85 GLU A O 1
ATOM 710 N N . GLN A 1 86 ? 16.339 -2.940 -12.296 1.00 89.12 86 GLN A N 1
ATOM 711 C CA . GLN A 1 86 ? 16.084 -2.289 -11.010 1.00 89.12 86 GLN A CA 1
ATOM 712 C C . GLN A 1 86 ? 14.665 -1.715 -10.928 1.00 89.12 86 GLN A C 1
ATOM 714 O O . GLN A 1 86 ? 13.983 -1.934 -9.926 1.00 89.12 86 GLN A O 1
ATOM 719 N N . THR A 1 87 ? 14.178 -1.045 -11.976 1.00 89.31 87 THR A N 1
ATOM 720 C CA . THR A 1 87 ? 12.810 -0.503 -12.026 1.00 89.31 87 THR A CA 1
ATOM 721 C C . THR A 1 87 ? 11.764 -1.621 -11.986 1.00 89.31 87 THR A C 1
ATOM 723 O O . THR A 1 87 ? 10.744 -1.481 -11.310 1.00 89.31 87 THR A O 1
ATOM 726 N N . LYS A 1 88 ? 12.020 -2.776 -12.617 1.00 91.81 88 LYS A N 1
ATOM 727 C CA . LYS A 1 88 ? 11.147 -3.962 -12.525 1.00 91.81 88 LYS A CA 1
ATOM 728 C C . LYS A 1 88 ? 11.107 -4.554 -11.122 1.00 91.81 88 LYS A C 1
ATOM 730 O O . LYS A 1 88 ? 10.027 -4.852 -10.607 1.00 91.81 88 LYS A O 1
ATOM 735 N N . GLU A 1 89 ? 12.263 -4.711 -10.480 1.00 91.81 89 GLU A N 1
ATOM 736 C CA . GLU A 1 89 ? 12.309 -5.169 -9.091 1.00 91.81 89 GLU A CA 1
ATOM 737 C C . GLU A 1 89 ? 11.588 -4.176 -8.171 1.00 91.81 89 GLU A C 1
ATOM 739 O O . GLU A 1 89 ? 10.840 -4.568 -7.269 1.00 91.81 89 GLU A O 1
ATOM 744 N N . PHE A 1 90 ? 11.771 -2.883 -8.430 1.00 89.56 90 PHE A N 1
ATOM 745 C CA . PHE A 1 90 ? 11.121 -1.822 -7.690 1.00 89.56 90 PHE A CA 1
ATOM 746 C C . PHE A 1 90 ? 9.592 -1.862 -7.845 1.00 89.56 90 PHE A C 1
ATOM 748 O O . PHE A 1 90 ? 8.894 -1.890 -6.831 1.00 89.56 90 PHE A O 1
ATOM 755 N N . SER A 1 91 ? 9.084 -2.007 -9.072 1.00 91.50 91 SER A N 1
ATOM 756 C CA . SER A 1 91 ? 7.659 -2.205 -9.376 1.00 91.50 91 SER A CA 1
ATOM 757 C C . SER A 1 91 ? 7.065 -3.402 -8.622 1.00 91.50 91 SER A C 1
ATOM 759 O O . SER A 1 91 ? 6.047 -3.266 -7.943 1.00 91.50 91 SER A O 1
ATOM 761 N N . LYS A 1 92 ? 7.760 -4.546 -8.595 1.00 93.62 92 LYS A N 1
ATOM 762 C CA . LYS A 1 92 ? 7.326 -5.726 -7.824 1.00 93.62 92 LYS A CA 1
ATOM 763 C C . LYS A 1 92 ? 7.251 -5.462 -6.315 1.00 93.62 92 LYS A C 1
ATOM 765 O O . LYS A 1 92 ? 6.393 -5.999 -5.608 1.00 93.62 92 LYS A O 1
ATOM 770 N N . ARG A 1 93 ? 8.161 -4.651 -5.769 1.00 91.69 93 ARG A N 1
ATOM 771 C CA . ARG A 1 93 ? 8.088 -4.230 -4.359 1.00 91.69 93 ARG A CA 1
ATOM 772 C C . ARG A 1 93 ? 6.899 -3.295 -4.133 1.00 91.69 93 ARG A C 1
ATOM 774 O O . ARG A 1 93 ? 6.233 -3.435 -3.110 1.00 91.69 93 ARG A O 1
ATOM 781 N N . THR A 1 94 ? 6.614 -2.393 -5.073 1.00 93.00 94 THR A N 1
ATOM 782 C CA . THR A 1 94 ? 5.463 -1.481 -5.005 1.00 93.00 94 THR A CA 1
ATOM 783 C C . THR A 1 94 ? 4.134 -2.236 -5.019 1.00 93.00 94 THR A C 1
ATOM 785 O O . THR A 1 94 ? 3.277 -1.916 -4.201 1.00 93.00 94 THR A O 1
ATOM 788 N N . GLU A 1 95 ? 3.999 -3.305 -5.808 1.00 94.56 95 GLU A N 1
ATOM 789 C CA . GLU A 1 95 ? 2.797 -4.161 -5.831 1.00 94.56 95 GLU A CA 1
ATOM 790 C C . GLU A 1 95 ? 2.442 -4.698 -4.427 1.00 94.56 95 GLU A C 1
ATOM 792 O O . GLU A 1 95 ? 1.298 -4.643 -3.971 1.00 94.56 95 GLU A O 1
ATOM 797 N N . ASN A 1 96 ? 3.446 -5.144 -3.663 1.00 94.12 96 ASN A N 1
ATOM 798 C CA . ASN A 1 96 ? 3.234 -5.606 -2.286 1.00 94.12 96 ASN A CA 1
ATOM 799 C C . ASN A 1 96 ? 2.743 -4.481 -1.357 1.00 94.12 96 ASN A C 1
ATOM 801 O O . ASN A 1 96 ? 1.954 -4.721 -0.439 1.00 94.12 96 ASN A O 1
ATOM 805 N N . ILE A 1 97 ? 3.207 -3.250 -1.581 1.00 95.25 97 ILE A N 1
ATOM 806 C CA . ILE A 1 97 ? 2.768 -2.068 -0.832 1.00 95.25 97 ILE A CA 1
ATOM 807 C C . ILE A 1 97 ? 1.354 -1.655 -1.248 1.00 95.25 97 ILE A C 1
ATOM 809 O O . ILE A 1 97 ? 0.570 -1.257 -0.387 1.00 95.25 97 ILE A O 1
ATOM 813 N N . ALA A 1 98 ? 0.983 -1.813 -2.517 1.00 94.75 98 ALA A N 1
ATOM 814 C CA . ALA A 1 98 ? -0.370 -1.566 -3.003 1.00 94.75 98 ALA A CA 1
ATOM 815 C C . ALA A 1 98 ? -1.393 -2.493 -2.345 1.00 94.75 98 ALA A C 1
ATOM 817 O O . ALA A 1 98 ? -2.434 -2.030 -1.872 1.00 94.75 98 ALA A O 1
ATOM 818 N N . VAL A 1 99 ? -1.056 -3.777 -2.189 1.00 95.88 99 VAL A N 1
ATOM 819 C CA . VAL A 1 99 ? -1.878 -4.728 -1.423 1.00 95.88 99 VAL A CA 1
ATOM 820 C C . VAL A 1 99 ? -2.043 -4.271 0.031 1.00 95.88 99 VAL A C 1
ATOM 822 O O . VAL A 1 99 ? -3.150 -4.317 0.575 1.00 95.88 99 VAL A O 1
ATOM 825 N N . GLN A 1 100 ? -0.976 -3.784 0.676 1.00 95.06 100 GLN A N 1
ATOM 826 C CA . GLN A 1 100 ? -1.075 -3.229 2.032 1.00 95.06 100 GLN A CA 1
ATOM 827 C C . GLN A 1 100 ? -1.958 -1.977 2.077 1.00 95.06 100 GLN A C 1
ATOM 829 O O . GLN A 1 100 ? -2.802 -1.864 2.964 1.00 95.06 100 GLN A O 1
ATOM 834 N N . ALA A 1 101 ? -1.828 -1.072 1.107 1.00 96.06 101 ALA A N 1
ATOM 835 C CA . ALA A 1 101 ? -2.646 0.133 1.015 1.00 96.06 101 ALA A CA 1
ATOM 836 C C . ALA A 1 101 ? -4.134 -0.187 0.788 1.00 96.06 101 ALA A C 1
ATOM 838 O O . ALA A 1 101 ? -5.010 0.463 1.358 1.00 96.06 101 ALA A O 1
ATOM 839 N N . GLU A 1 102 ? -4.447 -1.230 0.021 1.00 95.56 102 GLU A N 1
ATOM 840 C CA . GLU A 1 102 ? -5.818 -1.714 -0.119 1.00 95.56 102 GLU A CA 1
ATOM 841 C C . GLU A 1 102 ? -6.362 -2.313 1.184 1.00 95.56 102 GLU A C 1
ATOM 843 O O . GLU A 1 102 ? -7.519 -2.074 1.550 1.00 95.56 102 GLU A O 1
ATOM 848 N N . ASN A 1 103 ? -5.529 -3.044 1.925 1.00 95.44 103 ASN A N 1
ATOM 849 C CA . ASN A 1 103 ? -5.907 -3.554 3.238 1.00 95.44 103 ASN A CA 1
ATOM 850 C C . ASN A 1 103 ? -6.144 -2.425 4.250 1.00 95.44 103 ASN A C 1
ATOM 852 O O . ASN A 1 103 ? -7.073 -2.546 5.044 1.00 95.44 103 ASN A O 1
ATOM 856 N N . LEU A 1 104 ? -5.426 -1.297 4.172 1.00 96.19 104 LEU A N 1
ATOM 857 C CA . LEU A 1 104 ? -5.696 -0.124 5.017 1.00 96.19 104 LEU A CA 1
ATOM 858 C C . LEU A 1 104 ? -7.124 0.402 4.852 1.00 96.19 104 LEU A C 1
ATOM 860 O O . LEU A 1 104 ? -7.767 0.750 5.841 1.00 96.19 104 LEU A O 1
ATOM 864 N N . VAL A 1 105 ? -7.652 0.436 3.625 1.00 95.62 105 VAL A N 1
ATOM 865 C CA . VAL A 1 105 ? -9.034 0.885 3.372 1.00 95.62 105 VAL A CA 1
ATOM 866 C C . VAL A 1 105 ? -10.043 -0.068 4.021 1.00 95.62 105 VAL A C 1
ATOM 868 O O . VAL A 1 105 ? -11.021 0.378 4.630 1.00 95.62 105 VAL A O 1
ATOM 871 N N . LYS A 1 106 ? -9.786 -1.382 3.943 1.00 94.56 106 LYS A N 1
ATOM 872 C CA . LYS A 1 106 ? -10.611 -2.408 4.600 1.00 94.56 106 LYS A CA 1
ATOM 873 C C . LYS A 1 106 ? -10.544 -2.261 6.120 1.00 94.56 106 LYS A C 1
ATOM 875 O O . LYS A 1 106 ? -11.586 -2.107 6.756 1.00 94.56 106 LYS A O 1
ATOM 880 N N . GLU A 1 107 ? -9.342 -2.199 6.687 1.00 94.12 107 GLU A N 1
ATOM 881 C CA . GLU A 1 107 ? -9.111 -2.037 8.125 1.00 94.12 107 GLU A CA 1
ATOM 882 C C . GLU A 1 107 ? -9.780 -0.764 8.662 1.00 94.12 107 GLU A C 1
ATOM 884 O O . GLU A 1 107 ? -10.524 -0.835 9.640 1.00 94.12 107 GLU A O 1
ATOM 889 N N . ALA A 1 108 ? -9.638 0.375 7.975 1.00 94.06 108 ALA A N 1
ATOM 890 C CA . ALA A 1 108 ? -10.286 1.633 8.350 1.00 94.06 108 ALA A CA 1
ATOM 891 C C . ALA A 1 108 ? -11.820 1.518 8.439 1.00 94.06 108 ALA A C 1
ATOM 893 O O . ALA A 1 108 ? -12.457 2.177 9.265 1.00 94.06 108 ALA A O 1
ATOM 894 N N . SER A 1 109 ? -12.435 0.666 7.612 1.00 92.69 109 SER A N 1
ATOM 895 C CA . SER A 1 109 ? -13.883 0.430 7.626 1.00 92.69 109 SER A CA 1
ATOM 896 C C . SER A 1 109 ? -14.359 -0.456 8.788 1.00 92.69 109 SER A C 1
ATOM 898 O O . SER A 1 109 ? -15.521 -0.352 9.202 1.00 92.69 109 SER A O 1
ATOM 900 N N . GLU A 1 110 ? -13.470 -1.288 9.332 1.00 92.19 110 GLU A N 1
ATOM 901 C CA . GLU A 1 110 ? -13.758 -2.296 10.356 1.00 92.19 110 GLU A CA 1
ATOM 902 C C . GLU A 1 110 ? -13.483 -1.828 11.792 1.00 92.19 110 GLU A C 1
ATOM 904 O O . GLU A 1 110 ? -13.898 -2.499 12.750 1.00 92.19 110 GLU A O 1
ATOM 909 N N . ILE A 1 111 ? -12.764 -0.716 11.973 1.00 92.88 111 ILE A N 1
ATOM 910 C CA . ILE A 1 111 ? -12.531 -0.137 13.299 1.00 92.88 111 ILE A CA 1
ATOM 911 C C . ILE A 1 111 ? -13.850 0.487 13.788 1.00 92.88 111 ILE A C 1
ATOM 913 O O . ILE A 1 111 ? -14.440 1.321 13.093 1.00 92.88 111 ILE A O 1
ATOM 917 N N . PRO A 1 112 ? -14.344 0.107 14.981 1.00 88.88 112 PRO A N 1
ATOM 918 C CA . PRO A 1 112 ? -15.605 0.610 15.518 1.00 88.88 112 PRO A CA 1
ATOM 919 C C . PRO A 1 112 ? -15.430 2.031 16.089 1.00 88.88 112 PRO A C 1
ATOM 921 O O . PRO A 1 112 ? -15.405 2.238 17.303 1.00 88.88 112 PRO A O 1
ATOM 924 N N . LEU A 1 113 ? -15.286 3.007 15.191 1.00 89.06 113 LEU A N 1
ATOM 925 C CA . LEU A 1 113 ? -15.219 4.442 15.481 1.00 89.06 113 LEU A CA 1
ATOM 926 C C . LEU A 1 113 ? -16.586 5.113 15.297 1.00 89.06 113 LEU A C 1
ATOM 928 O O . LEU A 1 113 ? -17.477 4.584 14.631 1.00 89.06 113 LEU A O 1
ATOM 932 N N . GLY A 1 114 ? -16.732 6.318 15.854 1.00 90.31 114 GLY A N 1
ATOM 933 C CA . GLY A 1 114 ? -17.858 7.199 15.537 1.00 90.31 114 GLY A CA 1
ATOM 934 C C . GLY A 1 114 ? -17.859 7.627 14.058 1.00 90.31 114 GLY A C 1
ATOM 935 O O . GLY A 1 114 ? -16.808 7.600 13.416 1.00 90.31 114 GLY A O 1
ATOM 936 N N . PRO A 1 115 ? -19.011 8.050 13.505 1.00 90.62 115 PRO A N 1
ATOM 937 C CA . PRO A 1 115 ? -19.197 8.256 12.064 1.00 90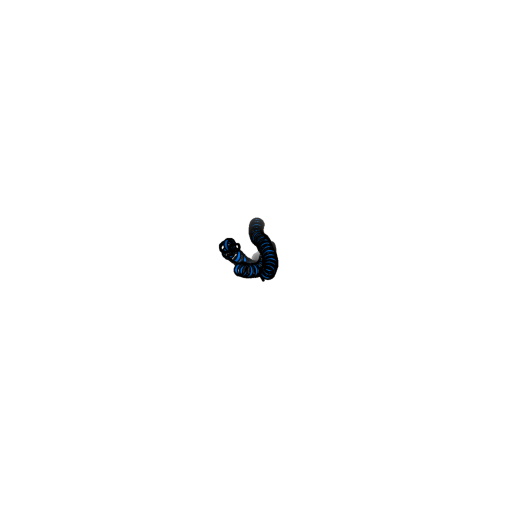.62 115 PRO A CA 1
ATOM 938 C C . PRO A 1 115 ? -18.226 9.274 11.451 1.00 90.62 115 PRO A C 1
ATOM 940 O O . PRO A 1 115 ? -17.667 9.010 10.391 1.00 90.62 115 PRO A O 1
ATOM 943 N N . GLN A 1 116 ? -17.967 10.392 12.136 1.00 93.44 116 GLN A N 1
ATOM 944 C CA . GLN A 1 116 ? -17.033 11.428 11.672 1.00 93.44 116 GLN A CA 1
ATOM 945 C C . GLN A 1 116 ? -15.595 10.898 11.577 1.00 93.44 116 GLN A C 1
ATOM 947 O O . GLN A 1 116 ? -14.962 10.993 10.529 1.00 93.44 116 GLN A O 1
ATOM 952 N N . ASN A 1 117 ? -15.100 10.270 12.648 1.00 92.12 117 ASN A N 1
ATOM 953 C CA . ASN A 1 117 ? -13.744 9.715 12.679 1.00 92.12 117 ASN A CA 1
ATOM 954 C C . ASN A 1 117 ? -13.588 8.562 11.687 1.00 92.12 117 ASN A C 1
ATOM 956 O O . ASN A 1 117 ? -12.539 8.425 11.066 1.00 92.12 117 ASN A O 1
ATOM 960 N N . LYS A 1 118 ? -14.639 7.755 11.507 1.00 93.62 118 LYS A N 1
ATOM 961 C CA . LYS A 1 118 ? -14.657 6.685 10.513 1.00 93.62 118 LYS A CA 1
ATOM 962 C C . LYS A 1 118 ? -14.523 7.239 9.095 1.00 93.62 118 LYS A C 1
ATOM 964 O O . LYS A 1 118 ? -13.697 6.741 8.339 1.00 93.62 118 LYS A O 1
ATOM 969 N N . GLN A 1 119 ? -15.290 8.274 8.749 1.00 94.50 119 GLN A N 1
ATOM 970 C CA . GLN A 1 119 ? -15.196 8.917 7.436 1.00 94.50 119 GLN A CA 1
ATOM 971 C C . GLN A 1 119 ? -13.809 9.514 7.194 1.00 94.50 119 GLN A C 1
ATOM 973 O O . GLN A 1 119 ? -13.225 9.265 6.143 1.00 94.50 119 GLN A O 1
ATOM 978 N N . LEU A 1 120 ? -13.258 10.241 8.172 1.00 95.00 120 LEU A N 1
ATOM 979 C CA . LEU A 1 120 ? -11.918 10.821 8.064 1.00 95.00 120 LEU A CA 1
ATOM 980 C C . LEU A 1 120 ? -10.850 9.741 7.842 1.00 95.00 120 LEU A C 1
ATOM 982 O O . LEU A 1 120 ? -10.025 9.865 6.940 1.00 95.00 120 LEU A O 1
ATOM 986 N N . LEU A 1 121 ? -10.890 8.659 8.624 1.00 95.25 121 LEU A N 1
ATOM 987 C CA . LEU A 1 121 ? -9.933 7.560 8.510 1.00 95.25 121 LEU A CA 1
ATOM 988 C C . LEU A 1 121 ? -10.016 6.866 7.145 1.00 95.25 121 LEU A C 1
ATOM 990 O O . LEU A 1 121 ? -8.995 6.566 6.531 1.00 95.25 121 LEU A O 1
ATOM 994 N N . GLN A 1 122 ? -11.236 6.637 6.653 1.00 95.44 122 GLN A N 1
ATOM 995 C CA . GLN A 1 122 ? -11.462 6.053 5.333 1.00 95.44 122 GLN A CA 1
ATOM 996 C C . GLN A 1 122 ? -10.947 6.959 4.215 1.00 95.44 122 GLN A C 1
ATOM 998 O O . GLN A 1 122 ? -10.304 6.466 3.295 1.00 95.44 122 GLN A O 1
ATOM 1003 N N . GLN A 1 123 ? -11.175 8.272 4.304 1.00 96.56 123 GLN A N 1
ATOM 1004 C CA . GLN A 1 123 ? -10.641 9.236 3.339 1.00 96.56 123 GLN A CA 1
ATOM 1005 C C . GLN A 1 123 ? -9.110 9.244 3.335 1.00 96.56 123 GLN A C 1
ATOM 1007 O O . GLN A 1 123 ? -8.502 9.251 2.268 1.00 96.56 123 GLN A O 1
ATOM 1012 N N . GLN A 1 124 ? -8.476 9.190 4.509 1.00 95.75 124 GLN A N 1
ATOM 1013 C CA . GLN A 1 124 ? -7.020 9.098 4.613 1.00 95.75 124 GLN A CA 1
ATOM 1014 C C . GLN A 1 124 ? -6.483 7.804 3.992 1.00 95.75 124 GLN A C 1
ATOM 1016 O O . GLN A 1 124 ? -5.562 7.855 3.179 1.00 95.75 124 GLN A O 1
ATOM 1021 N N . ALA A 1 125 ? -7.074 6.652 4.325 1.00 96.56 125 ALA A N 1
ATOM 1022 C CA . ALA A 1 125 ? -6.675 5.368 3.752 1.00 96.56 125 ALA A CA 1
ATOM 1023 C C . ALA A 1 125 ? -6.865 5.339 2.225 1.00 96.56 125 ALA A C 1
ATOM 1025 O O . ALA A 1 125 ? -6.001 4.849 1.502 1.00 96.56 125 ALA A O 1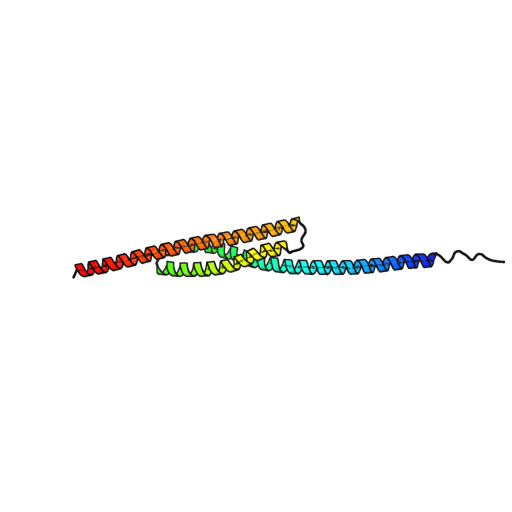
ATOM 1026 N N . GLN A 1 126 ? -7.962 5.920 1.732 1.00 97.06 126 GLN A N 1
ATOM 1027 C CA . GLN A 1 126 ? -8.245 6.029 0.304 1.00 97.06 126 GLN A CA 1
ATOM 1028 C C . GLN A 1 126 ? -7.226 6.927 -0.410 1.00 97.06 126 GLN A C 1
ATOM 1030 O O . GLN A 1 126 ? -6.695 6.539 -1.445 1.00 97.06 126 GLN A O 1
ATOM 1035 N N . SER A 1 127 ? -6.884 8.078 0.175 1.00 97.06 127 SER A N 1
ATOM 1036 C CA . SER A 1 127 ? -5.858 8.975 -0.367 1.00 97.06 127 SER A CA 1
ATOM 1037 C C . SER A 1 127 ? -4.484 8.298 -0.448 1.00 97.06 127 SER A C 1
ATOM 1039 O O . SER A 1 127 ? -3.782 8.441 -1.446 1.00 97.06 127 SER A O 1
ATOM 1041 N N . ILE A 1 128 ? -4.109 7.517 0.571 1.00 95.62 128 ILE A N 1
ATOM 1042 C CA . ILE A 1 128 ? -2.864 6.734 0.561 1.00 95.62 128 ILE A CA 1
ATOM 1043 C C . ILE A 1 128 ? -2.901 5.680 -0.551 1.00 95.62 128 ILE A C 1
ATOM 1045 O O . ILE A 1 128 ? -1.944 5.572 -1.315 1.00 95.62 128 ILE A O 1
ATOM 1049 N N . LYS A 1 129 ? -4.007 4.935 -0.680 1.00 96.31 129 LYS A N 1
ATOM 1050 C CA . LYS A 1 129 ? -4.195 3.951 -1.757 1.00 96.31 129 LYS A CA 1
ATOM 1051 C C . LYS A 1 129 ? -4.033 4.591 -3.137 1.00 96.31 129 LYS A C 1
ATOM 1053 O O . LYS A 1 129 ? -3.361 4.0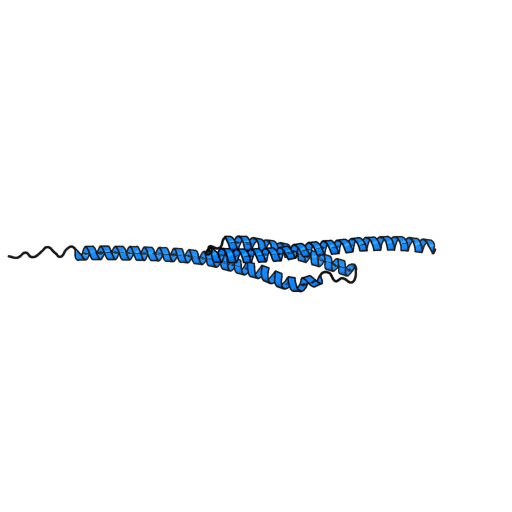28 -3.993 1.00 96.31 129 LYS A O 1
ATOM 1058 N N . GLU A 1 130 ? -4.616 5.766 -3.349 1.00 96.50 130 GLU A N 1
ATOM 1059 C CA . GLU A 1 130 ? -4.507 6.499 -4.614 1.00 96.50 130 GLU A CA 1
ATOM 1060 C C . GLU A 1 130 ? -3.075 6.958 -4.907 1.00 96.50 130 GLU A C 1
ATOM 1062 O O . GLU A 1 130 ? -2.632 6.872 -6.050 1.00 96.50 130 GLU A O 1
ATOM 1067 N N . GLN A 1 131 ? -2.319 7.386 -3.891 1.00 94.38 131 GLN A N 1
ATOM 1068 C CA . GLN A 1 131 ? -0.904 7.735 -4.060 1.00 94.38 131 GLN A CA 1
ATOM 1069 C C . GLN A 1 131 ? -0.043 6.525 -4.433 1.00 94.38 131 GLN A C 1
ATOM 1071 O O . GLN A 1 131 ? 0.810 6.645 -5.310 1.00 94.38 131 GLN A O 1
ATOM 1076 N N . VAL A 1 132 ? -0.273 5.365 -3.804 1.00 94.94 132 VAL A N 1
ATOM 1077 C CA . VAL A 1 132 ? 0.431 4.126 -4.178 1.00 94.94 132 VAL A CA 1
ATOM 1078 C C . VAL A 1 132 ? 0.072 3.716 -5.599 1.00 94.94 132 VAL A C 1
ATOM 1080 O O . VAL A 1 132 ? 0.969 3.432 -6.382 1.00 94.94 132 VAL A O 1
ATOM 1083 N N . LYS A 1 133 ? -1.211 3.778 -5.964 1.00 94.38 133 LYS A N 1
ATOM 1084 C CA . LYS A 1 133 ? -1.649 3.467 -7.325 1.00 94.38 133 LYS A CA 1
ATOM 1085 C C . LYS A 1 133 ? -0.989 4.372 -8.364 1.00 94.38 133 LYS A C 1
ATOM 1087 O O . LYS A 1 133 ? -0.506 3.889 -9.376 1.00 94.38 133 LYS A O 1
ATOM 1092 N N . LYS A 1 134 ? -0.923 5.680 -8.105 1.00 92.44 134 LYS A N 1
ATOM 1093 C CA . LYS A 1 134 ? -0.243 6.615 -9.008 1.00 92.44 134 LYS A CA 1
ATOM 1094 C C . LYS A 1 134 ? 1.226 6.231 -9.210 1.00 92.44 134 LYS A C 1
ATOM 1096 O O . LYS A 1 134 ? 1.723 6.320 -10.323 1.00 92.44 134 LYS A O 1
ATOM 1101 N N . LEU A 1 135 ? 1.907 5.818 -8.141 1.00 91.12 135 LEU A N 1
ATOM 1102 C CA . LEU A 1 135 ? 3.283 5.340 -8.223 1.00 91.12 135 LEU A CA 1
ATOM 1103 C C . LEU A 1 135 ? 3.388 4.053 -9.059 1.00 91.12 135 LEU A C 1
ATOM 1105 O O . LEU A 1 135 ? 4.291 3.957 -9.880 1.00 91.12 135 LEU A O 1
ATOM 1109 N N . GLU A 1 136 ? 2.475 3.093 -8.886 1.00 92.06 136 GLU A N 1
ATOM 1110 C CA . GLU A 1 136 ? 2.419 1.886 -9.728 1.00 92.06 136 GLU A CA 1
ATOM 1111 C C . GLU A 1 136 ? 2.230 2.231 -11.207 1.00 92.06 136 GLU A C 1
ATOM 1113 O O . GLU A 1 136 ? 2.993 1.749 -12.042 1.00 92.06 136 GLU A O 1
ATOM 1118 N N . ASP A 1 137 ? 1.266 3.104 -11.511 1.00 92.31 137 ASP A N 1
ATOM 1119 C CA . ASP A 1 137 ? 0.954 3.526 -12.877 1.00 92.31 137 ASP A CA 1
ATOM 1120 C C . ASP A 1 137 ? 2.186 4.189 -13.533 1.00 92.31 137 ASP A C 1
ATOM 1122 O O . ASP A 1 137 ? 2.552 3.850 -14.659 1.00 92.31 137 ASP A O 1
ATOM 1126 N N . THR A 1 138 ? 2.890 5.081 -12.819 1.00 89.56 138 THR A N 1
ATOM 1127 C CA . THR A 1 138 ? 4.109 5.726 -13.344 1.00 89.56 138 THR A CA 1
ATOM 1128 C C . THR A 1 138 ? 5.254 4.731 -13.550 1.00 89.56 138 THR A C 1
ATOM 1130 O O . THR A 1 138 ? 5.928 4.779 -14.575 1.00 89.56 138 THR A O 1
ATOM 1133 N N . LEU A 1 139 ? 5.454 3.778 -12.635 1.00 89.88 139 LEU A N 1
ATOM 1134 C CA . LEU A 1 139 ? 6.472 2.738 -12.814 1.00 89.88 139 LEU A CA 1
ATOM 1135 C C . LEU A 1 139 ? 6.187 1.849 -14.025 1.00 89.88 139 LEU A C 1
ATOM 1137 O O . LEU A 1 139 ? 7.113 1.457 -14.733 1.00 89.88 139 LEU A O 1
ATOM 1141 N N . GLU A 1 140 ? 4.920 1.525 -14.277 1.00 92.19 140 GLU A N 1
ATOM 1142 C CA . GLU A 1 140 ? 4.533 0.755 -15.456 1.00 92.19 140 GLU A CA 1
ATOM 1143 C C . GLU A 1 140 ? 4.834 1.527 -16.753 1.00 92.19 140 GLU A C 1
ATOM 1145 O O . GLU A 1 140 ? 5.338 0.949 -17.722 1.00 92.19 140 GLU A O 1
ATOM 1150 N N . GLU A 1 141 ? 4.563 2.834 -16.776 1.00 91.06 141 GLU A N 1
ATOM 1151 C CA . GLU A 1 141 ? 4.892 3.718 -17.901 1.00 91.06 141 GLU A CA 1
ATOM 1152 C C . GLU A 1 141 ? 6.408 3.829 -18.137 1.00 91.06 141 GLU A C 1
ATOM 1154 O O . GLU A 1 141 ? 6.862 3.730 -19.286 1.00 91.06 141 GLU A O 1
ATOM 1159 N N . ASP A 1 142 ? 7.199 3.964 -17.071 1.00 88.38 142 ASP A N 1
ATOM 1160 C CA . ASP A 1 142 ? 8.661 4.019 -17.144 1.00 88.38 142 ASP A CA 1
ATOM 1161 C C . ASP A 1 142 ? 9.239 2.716 -17.702 1.00 88.38 142 ASP A C 1
ATOM 1163 O O . ASP A 1 142 ? 10.025 2.742 -18.652 1.00 88.38 142 ASP A O 1
ATOM 1167 N N . ILE A 1 143 ? 8.795 1.562 -17.187 1.00 91.50 143 ILE A N 1
ATOM 1168 C CA . ILE A 1 143 ? 9.229 0.242 -17.670 1.00 91.50 143 ILE A CA 1
ATOM 1169 C C . ILE A 1 143 ? 8.934 0.098 -19.164 1.00 91.50 143 ILE A C 1
ATOM 1171 O O . ILE A 1 143 ? 9.831 -0.257 -19.930 1.00 91.50 143 ILE A O 1
ATOM 1175 N N . LYS A 1 144 ? 7.713 0.430 -19.605 1.00 92.94 144 LYS A N 1
ATOM 1176 C CA . LYS A 1 144 ? 7.337 0.379 -21.031 1.00 92.94 144 LYS A CA 1
ATOM 1177 C C . LYS A 1 144 ? 8.231 1.272 -21.885 1.00 92.94 144 LYS A C 1
ATOM 1179 O O . LYS A 1 144 ? 8.655 0.879 -22.974 1.00 92.94 144 LYS A O 1
ATOM 1184 N N . THR A 1 145 ? 8.528 2.473 -21.399 1.00 90.56 145 THR A N 1
ATOM 1185 C CA . THR A 1 145 ? 9.381 3.430 -22.108 1.00 90.56 145 THR A CA 1
ATOM 1186 C C . THR A 1 145 ? 10.807 2.899 -22.238 1.00 90.56 145 THR A C 1
ATOM 1188 O O . THR A 1 145 ? 11.365 2.895 -23.338 1.00 90.56 145 THR A O 1
ATOM 1191 N N . MET A 1 146 ? 11.383 2.386 -21.152 1.00 90.50 146 MET A N 1
ATOM 1192 C CA . MET A 1 146 ? 12.727 1.807 -21.133 1.00 90.50 146 MET A CA 1
ATOM 1193 C C . MET A 1 146 ? 12.831 0.560 -22.025 1.00 90.50 146 MET A C 1
ATOM 1195 O O . MET A 1 146 ? 13.793 0.425 -22.784 1.00 90.50 146 MET A O 1
ATOM 1199 N N . GLU A 1 147 ? 11.826 -0.320 -22.013 1.00 93.50 147 GLU A N 1
ATOM 1200 C CA . GLU A 1 147 ? 11.749 -1.489 -22.903 1.00 93.50 147 GLU A CA 1
ATOM 1201 C C . GLU A 1 147 ? 11.671 -1.094 -24.381 1.00 93.50 147 GLU A C 1
ATOM 1203 O O . GLU A 1 147 ? 12.353 -1.683 -25.228 1.00 93.50 147 GLU A O 1
ATOM 1208 N N . MET A 1 148 ? 10.889 -0.060 -24.704 1.00 93.25 148 MET A N 1
ATOM 1209 C CA . MET A 1 148 ? 10.829 0.489 -26.057 1.00 93.25 148 MET A CA 1
ATOM 1210 C C . MET A 1 148 ? 12.195 1.031 -26.496 1.00 93.25 148 MET A C 1
ATOM 1212 O O . MET A 1 148 ? 12.620 0.764 -27.624 1.00 93.25 148 MET A O 1
ATOM 1216 N N . VAL A 1 149 ? 12.880 1.800 -25.641 1.00 90.38 149 VAL A N 1
ATOM 1217 C CA . VAL A 1 149 ? 14.212 2.343 -25.957 1.00 90.38 149 VAL A CA 1
ATOM 1218 C C . VAL A 1 149 ? 15.204 1.210 -26.189 1.00 90.38 149 VAL A C 1
ATOM 1220 O O . VAL A 1 149 ? 15.910 1.231 -27.197 1.00 90.38 149 VAL A O 1
ATOM 1223 N N . LYS A 1 150 ? 15.207 0.193 -25.321 1.00 90.12 150 LYS A N 1
ATOM 1224 C CA . LYS A 1 150 ? 16.070 -0.984 -25.460 1.00 90.12 150 LYS A CA 1
ATOM 1225 C C . LYS A 1 150 ? 15.834 -1.700 -26.791 1.00 90.12 150 LYS A C 1
ATOM 1227 O O . LYS A 1 150 ? 16.773 -1.906 -27.547 1.00 90.12 150 LYS A O 1
ATOM 1232 N N . THR A 1 151 ? 14.574 -1.959 -27.138 1.00 91.56 151 THR A N 1
ATOM 1233 C CA . THR A 1 151 ? 14.209 -2.624 -28.400 1.00 91.56 151 THR A CA 1
ATOM 1234 C C . THR A 1 151 ? 14.673 -1.833 -29.628 1.00 91.56 151 THR A C 1
ATOM 1236 O O . THR A 1 151 ? 15.204 -2.402 -30.583 1.00 91.56 151 THR A O 1
ATOM 1239 N N . LYS A 1 152 ? 14.496 -0.503 -29.621 1.00 91.25 152 LYS A N 1
ATOM 1240 C CA . LYS A 1 152 ? 14.972 0.366 -30.712 1.00 91.25 152 LYS A CA 1
ATOM 1241 C C . LYS A 1 152 ? 16.493 0.357 -30.822 1.00 91.25 152 LYS A C 1
ATOM 1243 O O . LYS A 1 152 ? 17.019 0.362 -31.934 1.00 91.25 152 LYS A O 1
ATOM 1248 N N . TRP A 1 153 ? 17.182 0.348 -29.685 1.00 89.81 153 TRP A N 1
ATOM 1249 C CA . TRP A 1 153 ? 18.635 0.287 -29.638 1.00 89.81 153 TRP A CA 1
ATOM 1250 C C . TRP A 1 153 ? 19.163 -1.035 -30.198 1.00 89.81 153 TRP A C 1
ATOM 1252 O O . TRP A 1 153 ? 20.043 -1.020 -31.054 1.00 89.81 153 TRP A O 1
ATOM 1262 N N . ASP A 1 154 ? 18.586 -2.163 -29.782 1.00 89.25 154 ASP A N 1
ATOM 1263 C CA . ASP A 1 154 ? 18.964 -3.495 -30.266 1.00 89.25 154 ASP A CA 1
ATOM 1264 C C . ASP A 1 154 ? 18.776 -3.605 -31.789 1.00 89.25 154 ASP A C 1
ATOM 1266 O O . ASP A 1 154 ? 19.650 -4.100 -32.504 1.00 89.25 154 ASP A O 1
ATOM 1270 N N . HIS A 1 155 ? 17.672 -3.059 -32.314 1.00 91.06 155 HIS A N 1
ATOM 1271 C CA . HIS A 1 155 ? 17.432 -3.002 -33.756 1.00 91.06 155 HIS A CA 1
ATOM 1272 C C . HIS A 1 155 ? 18.478 -2.150 -34.490 1.00 91.06 155 HIS A C 1
ATOM 1274 O O . HIS A 1 155 ? 18.977 -2.546 -35.544 1.00 91.06 155 HIS A O 1
ATOM 1280 N N . PHE A 1 156 ? 18.841 -0.991 -33.934 1.00 89.31 156 PHE A N 1
ATOM 1281 C CA . PHE A 1 156 ? 19.886 -0.145 -34.506 1.00 89.31 156 PHE A CA 1
ATOM 1282 C C . PHE A 1 156 ? 21.251 -0.847 -34.509 1.00 89.31 156 PHE A C 1
ATOM 1284 O O . PHE A 1 156 ? 21.934 -0.830 -35.531 1.00 89.31 156 PHE A O 1
ATOM 1291 N N . GLY A 1 157 ? 21.618 -1.504 -33.404 1.00 87.25 157 GLY A N 1
ATOM 1292 C CA . GLY A 1 157 ? 22.856 -2.275 -33.287 1.00 87.25 157 GLY A CA 1
ATOM 1293 C C . GLY A 1 157 ? 22.948 -3.387 -34.330 1.00 87.25 157 GLY A C 1
ATOM 1294 O O . GLY A 1 157 ? 23.924 -3.450 -35.072 1.00 87.25 157 GLY A O 1
ATOM 1295 N N . SER A 1 158 ? 21.890 -4.191 -34.477 1.00 88.19 158 SER A N 1
ATOM 1296 C CA . SER A 1 158 ? 21.840 -5.270 -35.473 1.00 88.19 158 SER A CA 1
ATOM 1297 C C . SER A 1 158 ? 21.955 -4.756 -36.918 1.00 88.19 158 SER A C 1
ATOM 1299 O O . SER A 1 158 ? 22.689 -5.324 -37.735 1.00 88.19 158 SER A O 1
ATOM 1301 N N . ASN A 1 159 ? 21.289 -3.641 -37.239 1.00 90.00 159 ASN A N 1
ATOM 1302 C CA . ASN A 1 159 ? 21.404 -3.009 -38.555 1.00 90.00 159 ASN A CA 1
ATOM 1303 C C . ASN A 1 159 ? 22.825 -2.483 -38.808 1.00 90.00 159 ASN A C 1
ATOM 1305 O O . ASN A 1 159 ? 23.360 -2.640 -39.906 1.00 90.00 159 ASN A O 1
ATOM 1309 N N . PHE A 1 160 ? 23.446 -1.872 -37.798 1.00 89.62 160 PHE A N 1
ATOM 1310 C CA . PHE A 1 160 ? 24.808 -1.357 -37.888 1.00 89.62 160 PHE A CA 1
ATOM 1311 C C . PHE A 1 160 ? 25.842 -2.476 -38.069 1.00 89.62 160 PHE A C 1
ATOM 1313 O O . PHE A 1 160 ? 26.736 -2.346 -38.905 1.00 89.62 160 PHE A O 1
ATOM 1320 N N . GLU A 1 161 ? 25.708 -3.587 -37.343 1.00 90.88 161 GLU A N 1
ATOM 1321 C CA . GLU A 1 161 ? 26.553 -4.776 -37.519 1.00 90.88 161 GLU A CA 1
ATOM 1322 C C . GLU A 1 161 ? 26.425 -5.339 -38.936 1.00 90.88 161 GLU A C 1
ATOM 1324 O O . GLU A 1 161 ? 27.434 -5.567 -39.603 1.00 90.88 161 GLU A O 1
ATOM 1329 N N . THR A 1 162 ? 25.193 -5.472 -39.436 1.00 91.81 162 THR A N 1
ATOM 1330 C CA . THR A 1 162 ? 24.922 -5.949 -40.802 1.00 91.81 162 THR A CA 1
ATOM 1331 C C . THR A 1 162 ? 25.593 -5.059 -41.853 1.00 91.81 162 THR A C 1
ATOM 1333 O O . THR A 1 162 ? 26.252 -5.557 -42.767 1.00 91.81 162 THR A O 1
ATOM 1336 N N . LEU A 1 163 ? 25.469 -3.734 -41.715 1.00 89.88 163 LEU A N 1
ATOM 1337 C CA . LEU A 1 163 ? 26.121 -2.771 -42.606 1.00 89.88 163 LEU A CA 1
ATOM 1338 C C . LEU A 1 163 ? 27.648 -2.836 -42.500 1.00 89.88 163 LEU A C 1
ATOM 1340 O O . LEU A 1 163 ? 28.330 -2.803 -43.521 1.00 89.88 163 LEU A O 1
ATOM 1344 N N . SER A 1 164 ? 28.188 -2.957 -41.288 1.00 89.12 164 SER A N 1
ATOM 1345 C CA . SER A 1 164 ? 29.633 -3.027 -41.054 1.00 89.12 164 SER A CA 1
ATOM 1346 C C . SER A 1 164 ? 30.252 -4.271 -41.695 1.00 89.12 164 SER A C 1
ATOM 1348 O O . SER A 1 164 ? 31.301 -4.171 -42.334 1.00 89.12 164 SER A O 1
ATOM 1350 N N . VAL A 1 165 ? 29.584 -5.427 -41.596 1.00 90.44 165 VAL A N 1
ATOM 1351 C CA . VAL A 1 165 ? 29.992 -6.659 -42.291 1.00 90.44 165 VAL A CA 1
ATOM 1352 C C . VAL A 1 165 ? 29.992 -6.441 -43.803 1.00 90.44 165 VAL A C 1
ATOM 1354 O O . VAL A 1 165 ? 31.001 -6.711 -44.451 1.00 90.44 165 VAL A O 1
ATOM 1357 N N . TRP A 1 166 ? 28.917 -5.870 -44.358 1.00 90.88 166 TRP A N 1
ATOM 1358 C CA . TRP A 1 166 ? 28.817 -5.598 -45.795 1.00 90.88 166 TRP A CA 1
ATOM 1359 C C . TRP A 1 166 ? 29.914 -4.653 -46.309 1.00 90.88 166 TRP A C 1
ATOM 1361 O O . TRP A 1 166 ? 30.504 -4.914 -47.356 1.00 90.88 166 TRP A O 1
ATOM 1371 N N . ILE A 1 167 ? 30.219 -3.572 -45.581 1.00 88.81 167 ILE A N 1
ATOM 1372 C CA . ILE A 1 167 ? 31.300 -2.638 -45.945 1.00 88.81 167 ILE A CA 1
ATOM 1373 C C . ILE A 1 167 ? 32.643 -3.370 -45.942 1.00 88.81 167 ILE A C 1
ATOM 1375 O O . ILE A 1 167 ? 33.388 -3.294 -46.916 1.00 88.81 167 ILE A O 1
ATOM 1379 N N . THR A 1 168 ? 32.921 -4.137 -44.886 1.00 88.69 168 THR A N 1
ATOM 1380 C CA . THR A 1 168 ? 34.185 -4.877 -44.746 1.00 88.69 168 THR A CA 1
ATOM 1381 C C . THR A 1 168 ? 34.364 -5.919 -45.858 1.00 88.69 168 THR A C 1
ATOM 1383 O O . THR A 1 168 ? 35.479 -6.157 -46.316 1.00 88.69 168 THR A O 1
ATOM 1386 N N . GLU A 1 169 ? 33.275 -6.534 -46.323 1.00 87.12 169 GLU A N 1
ATOM 1387 C CA . GLU A 1 169 ? 33.283 -7.435 -47.481 1.00 87.12 169 GLU A CA 1
ATOM 1388 C C . GLU A 1 169 ? 33.519 -6.713 -48.814 1.00 87.12 169 GLU A C 1
ATOM 1390 O O . GLU A 1 169 ? 34.052 -7.321 -49.738 1.00 87.12 169 GLU A O 1
ATOM 1395 N N . LYS A 1 170 ? 33.123 -5.440 -48.937 1.00 85.31 170 LYS A N 1
ATOM 1396 C CA . LYS A 1 170 ? 33.339 -4.618 -50.141 1.00 85.31 170 LYS A CA 1
ATOM 1397 C C . LYS A 1 170 ? 34.713 -3.953 -50.199 1.00 85.31 170 LYS A C 1
ATOM 1399 O O . LYS A 1 170 ? 35.155 -3.622 -51.295 1.00 85.31 170 LYS A O 1
ATOM 1404 N N . GLU A 1 171 ? 35.354 -3.737 -49.054 1.00 78.25 171 GLU A N 1
ATOM 1405 C CA . GLU A 1 171 ? 36.706 -3.165 -48.948 1.00 78.25 171 GLU A CA 1
ATOM 1406 C C . GLU A 1 171 ? 37.832 -4.216 -49.055 1.00 78.25 171 GLU A C 1
ATOM 1408 O O . GLU A 1 171 ? 39.005 -3.844 -49.124 1.00 78.25 171 GLU A O 1
ATOM 1413 N N . LYS A 1 172 ? 37.489 -5.511 -49.092 1.00 53.19 172 LYS A N 1
ATOM 1414 C CA . LYS A 1 172 ? 38.398 -6.629 -49.405 1.00 53.19 172 LYS A CA 1
ATOM 1415 C C . LYS A 1 172 ? 38.440 -6.938 -50.898 1.00 53.19 172 LYS A C 1
ATOM 1417 O O . LYS A 1 172 ? 39.547 -7.290 -51.365 1.00 53.19 172 LYS A O 1
#

Secondary structure (DSSP, 8-state):
------SSSSHHHHHHHHHHHHHHHHHHHHHHHHHHHHHHHHHHHHHHHHHHHHHHHHHHHHHHHTTGGGTT--SSHHHHHHHHHHHHHHHHHHHHHHHHHHHHHHHHHHS---HHHHHHHHHHHHHHHHHHHHHHHHHHHHHHHHHHHHHHHHHHHHHHHHHHHHHHHH--

Organism: Macaca mulatta (NCBI:txid9544)

Sequence (172 aa):
IAQAQQEEGGLPDRGREELRKLESTLDGLERSRERQERRIQVTLRKWERFETNKETVVRYLFQTGSSHERFLSFSSLESLSSELEQTKEFSKRTENIAVQAENLVKEASEIPLGPQNKQLLQQQAQSIKEQVKKLEDTLEEDIKTMEMVKTKWDHFGSNFETLSVWITEKEK

Radius of gyration: 36.34 Å; chains: 1; bounding box: 91×19×130 Å

pLDDT: mean 87.14, std 14.02, range [37.59, 97.12]

Foldseek 3Di:
DDDPDDDPPPVVVVVVVVVVVVVVVVVVVVVVVVVVVVLVVVLVVLVVVLVVLVCVLVVVLVVCVVVVVPLPDDDDLVRLVVSLVVLVVVLVVLVVSLVSLVVSLVSLCPRPDDPVSSVVSNVVSVVSNVSSVVVNVVSVVSSVVSVVVSVVVVVVVVVVVVVVVVVVVVVD